Protein AF-A0A2D8QXV6-F1 (afdb_monomer)

Foldseek 3Di:
DLVVQLVVLVVVLVVLVVVVVCCVVVNDVDDDPPVVSVVVNVVSVCSNVCSVVVCPVCVVVVVVVVVVVVVVVVVVVVVVD

Radius of gyration: 20.68 Å; Cα contacts (8 Å, |Δi|>4): 26; chains: 1; bounding box: 48×26×50 Å

pLDDT: mean 87.88, std 6.73, range [66.44, 94.94]

Nearest PDB structures (foldseek):
  6vvz-assembly1_D  TM=4.498E-01  e=7.685E+00  Mycobacterium tuberculosis

Secondary structure (DSSP, 8-state):
-HHHHHHHHHHHHHHHHHHHHHHHTTS-S----HHHHHHHHHHHHHHHHHHHHTHHHHHHHHHHHHHHHHHHHHHHHTTT-

Sequence (81 aa):
MWRYIHLGFGLVLVVYHSRIAYFHYGLIDTVWDASIDKWVSMTLIFMVMWTGFAKWPIYPWYKKRQNRKKREARAALKAVE

Solvent-accessible surface area (backbone atoms only — not comparable to full-atom values): 4580 Å² total; per-residue (Å²): 106,69,73,58,54,32,50,49,47,43,49,54,43,49,57,54,53,47,49,54,52,31,33,78,69,71,76,37,100,68,81,74,57,70,71,56,50,48,54,53,50,53,52,44,51,49,51,32,50,46,53,59,52,61,41,65,84,47,42,63,61,48,52,53,55,53,52,47,56,56,48,54,53,50,51,54,51,67,73,76,109

Structure (mmCIF, N/CA/C/O backbone):
data_AF-A0A2D8QXV6-F1
#
_entry.id   AF-A0A2D8QXV6-F1
#
loop_
_atom_site.group_PDB
_atom_site.id
_atom_site.type_symbol
_atom_site.label_atom_id
_atom_site.label_alt_id
_atom_site.label_comp_id
_atom_site.label_asym_id
_atom_site.label_entity_id
_atom_site.label_seq_id
_atom_site.pdbx_PDB_ins_code
_atom_site.Cartn_x
_atom_site.Cartn_y
_atom_site.Cartn_z
_atom_site.occupancy
_atom_site.B_iso_or_equiv
_atom_site.auth_seq_id
_atom_site.auth_comp_id
_atom_site.auth_asym_id
_atom_site.auth_atom_id
_atom_site.pdbx_PDB_model_num
ATOM 1 N N . MET A 1 1 ? -12.343 -1.251 7.767 1.00 72.81 1 MET A N 1
ATOM 2 C CA . MET A 1 1 ? -11.807 -0.237 6.833 1.00 72.81 1 MET A CA 1
ATOM 3 C C . MET A 1 1 ? -10.295 -0.114 6.940 1.00 72.81 1 MET A C 1
ATOM 5 O O . MET A 1 1 ? -9.675 -0.931 6.285 1.00 72.81 1 MET A O 1
ATOM 9 N N . TRP A 1 2 ? -9.689 0.761 7.761 1.00 75.12 2 TRP A N 1
ATOM 10 C CA . TRP A 1 2 ? -8.243 1.091 7.691 1.00 75.12 2 TRP A CA 1
ATOM 11 C C . TRP A 1 2 ? -7.252 -0.059 7.417 1.00 75.12 2 TRP A C 1
ATOM 13 O O . TRP A 1 2 ? -6.427 0.090 6.525 1.00 75.12 2 TRP A O 1
ATOM 23 N N . ARG A 1 3 ? -7.363 -1.225 8.082 1.00 81.62 3 ARG A N 1
ATOM 24 C CA . ARG A 1 3 ? -6.534 -2.414 7.767 1.00 81.62 3 ARG A CA 1
ATOM 25 C C . ARG A 1 3 ? -6.601 -2.813 6.284 1.00 81.62 3 ARG A C 1
ATOM 27 O O . ARG A 1 3 ? -5.568 -3.058 5.684 1.00 81.62 3 ARG A O 1
ATOM 34 N N . TYR A 1 4 ? -7.799 -2.890 5.710 1.00 85.69 4 TYR A N 1
ATOM 35 C CA . TYR A 1 4 ? -8.013 -3.279 4.313 1.00 85.69 4 TYR A CA 1
ATOM 36 C C . TYR A 1 4 ? -7.617 -2.172 3.331 1.00 85.69 4 TYR A C 1
ATOM 38 O O . TYR A 1 4 ? -7.125 -2.479 2.258 1.00 85.69 4 TYR A O 1
ATOM 46 N N . ILE A 1 5 ? -7.756 -0.900 3.722 1.00 87.00 5 ILE A N 1
ATOM 47 C CA . ILE A 1 5 ? -7.284 0.244 2.923 1.00 87.00 5 ILE A CA 1
ATOM 48 C C . ILE A 1 5 ? -5.751 0.202 2.811 1.00 87.00 5 ILE A C 1
ATOM 50 O O . ILE A 1 5 ? -5.210 0.243 1.712 1.00 87.00 5 ILE A O 1
ATOM 54 N N . HIS A 1 6 ? -5.056 0.034 3.939 1.00 88.69 6 HIS A N 1
ATOM 55 C CA . HIS A 1 6 ? -3.598 -0.091 3.986 1.00 88.69 6 HIS A CA 1
ATOM 56 C C . HIS A 1 6 ? -3.089 -1.336 3.235 1.00 88.69 6 HIS A C 1
ATOM 58 O O . HIS A 1 6 ? -2.136 -1.234 2.472 1.00 88.69 6 HIS A O 1
ATOM 64 N N . LEU A 1 7 ? -3.754 -2.491 3.384 1.00 90.38 7 LEU A N 1
ATOM 65 C CA . LEU A 1 7 ? -3.429 -3.701 2.612 1.00 90.38 7 LEU A CA 1
ATOM 66 C C . LEU A 1 7 ? -3.689 -3.529 1.105 1.00 90.38 7 LEU A C 1
ATOM 68 O O . LEU A 1 7 ? -2.906 -4.031 0.309 1.00 90.38 7 LEU A O 1
ATOM 72 N N . GLY A 1 8 ? -4.741 -2.806 0.709 1.00 93.12 8 GLY A N 1
ATOM 73 C CA . GLY A 1 8 ? -5.044 -2.512 -0.694 1.00 93.12 8 GLY A CA 1
ATOM 74 C C . GLY A 1 8 ? -3.982 -1.625 -1.346 1.00 93.12 8 GLY A C 1
ATOM 75 O O . GLY A 1 8 ? -3.418 -2.002 -2.369 1.00 93.12 8 GLY A O 1
ATOM 76 N N . PHE A 1 9 ? -3.636 -0.494 -0.720 1.00 90.88 9 PHE A N 1
ATOM 77 C CA . PHE A 1 9 ? -2.534 0.351 -1.200 1.00 90.88 9 PHE A CA 1
ATOM 78 C C . PHE A 1 9 ? -1.183 -0.378 -1.161 1.00 90.88 9 PHE A C 1
ATOM 80 O O . PHE A 1 9 ? -0.388 -0.221 -2.082 1.00 90.88 9 PHE A O 1
ATOM 87 N N . GLY A 1 10 ? -0.936 -1.211 -0.143 1.00 91.50 10 GLY A N 1
ATOM 88 C CA . GLY A 1 10 ? 0.262 -2.050 -0.058 1.00 91.50 10 GLY A CA 1
ATOM 89 C C . GLY A 1 10 ? 0.361 -3.061 -1.203 1.00 91.50 10 GLY A C 1
ATOM 90 O O . GLY A 1 10 ? 1.428 -3.206 -1.790 1.00 91.50 10 GLY A O 1
ATOM 91 N N . LEU A 1 11 ? -0.749 -3.707 -1.576 1.00 94.88 11 LEU A N 1
ATOM 92 C CA . LEU A 1 11 ? -0.800 -4.628 -2.714 1.00 94.88 11 LEU A CA 1
ATOM 93 C C . LEU A 1 11 ? -0.532 -3.907 -4.042 1.00 94.88 11 LEU A C 1
ATOM 95 O O . LEU A 1 11 ? 0.278 -4.385 -4.831 1.00 94.88 11 LEU A O 1
ATOM 99 N N . VAL A 1 12 ? -1.154 -2.743 -4.269 1.00 94.25 12 VAL A N 1
ATOM 100 C CA . VAL A 1 12 ? -0.900 -1.913 -5.464 1.00 94.25 12 VAL A CA 1
ATOM 101 C C . VAL A 1 12 ? 0.569 -1.488 -5.535 1.00 94.25 12 VAL A C 1
ATOM 103 O O . VAL A 1 12 ? 1.184 -1.600 -6.592 1.00 94.25 12 VAL A O 1
ATOM 106 N N . LEU A 1 13 ? 1.153 -1.066 -4.408 1.00 93.94 13 LEU A N 1
ATOM 107 C CA . LEU A 1 13 ? 2.569 -0.709 -4.313 1.00 93.94 13 LEU A CA 1
ATOM 108 C C . LEU A 1 13 ? 3.475 -1.892 -4.675 1.00 93.94 13 LEU A C 1
ATOM 110 O O . LEU A 1 13 ? 4.401 -1.705 -5.464 1.00 93.94 13 LEU A O 1
ATOM 114 N N . VAL A 1 14 ? 3.202 -3.090 -4.145 1.00 94.44 14 VAL A N 1
ATOM 115 C CA . VAL A 1 14 ? 3.968 -4.308 -4.458 1.00 94.44 14 VAL A CA 1
ATOM 116 C C . VAL A 1 14 ? 3.866 -4.647 -5.943 1.00 94.44 14 VAL A C 1
ATOM 118 O O . VAL A 1 14 ? 4.900 -4.733 -6.594 1.00 94.44 14 VAL A O 1
ATOM 121 N N . VAL A 1 15 ? 2.656 -4.757 -6.505 1.00 94.88 15 VAL A N 1
ATOM 122 C CA . VAL A 1 15 ? 2.443 -5.075 -7.934 1.00 94.88 15 VAL A CA 1
ATOM 123 C C . VAL A 1 15 ? 3.172 -4.083 -8.846 1.00 94.88 15 VAL A C 1
ATOM 125 O O . VAL A 1 15 ? 3.794 -4.478 -9.832 1.00 94.88 15 VAL A O 1
ATOM 128 N N . TYR A 1 16 ? 3.145 -2.799 -8.495 1.00 94.38 16 TYR A N 1
ATOM 129 C CA . TYR A 1 16 ? 3.806 -1.750 -9.260 1.00 94.38 16 TYR A CA 1
ATOM 130 C C . TYR A 1 16 ? 5.343 -1.846 -9.216 1.00 94.38 16 TYR A C 1
ATOM 132 O O . TYR A 1 16 ? 5.985 -1.826 -10.266 1.00 94.38 16 TYR A O 1
ATOM 140 N N . HIS A 1 17 ? 5.943 -2.053 -8.038 1.00 93.50 17 HIS A N 1
ATOM 141 C CA . HIS A 1 17 ? 7.394 -2.265 -7.934 1.00 93.50 17 HIS A CA 1
ATOM 142 C C . HIS A 1 17 ? 7.825 -3.611 -8.545 1.00 93.50 17 HIS A C 1
ATOM 144 O O . HIS A 1 17 ? 8.910 -3.699 -9.118 1.00 93.50 17 HIS A O 1
ATOM 150 N N . SER A 1 18 ? 6.967 -4.640 -8.509 1.00 93.38 18 SER A N 1
ATOM 151 C CA . SER A 1 18 ? 7.186 -5.896 -9.234 1.00 93.38 18 SER A CA 1
ATOM 152 C C . SER A 1 18 ? 7.245 -5.684 -10.747 1.00 93.38 18 SER A C 1
ATOM 154 O O . SER A 1 18 ? 8.126 -6.265 -11.368 1.00 93.38 18 SER A O 1
ATOM 156 N N . ARG A 1 19 ? 6.411 -4.817 -11.350 1.00 92.31 19 ARG A N 1
ATOM 157 C CA . ARG A 1 19 ? 6.538 -4.465 -12.783 1.00 92.31 19 ARG A CA 1
ATOM 158 C C . ARG A 1 19 ? 7.911 -3.863 -13.099 1.00 92.31 19 ARG A C 1
ATOM 160 O O . ARG A 1 19 ? 8.539 -4.282 -14.065 1.00 92.31 19 ARG A O 1
ATOM 167 N N . ILE A 1 20 ? 8.376 -2.909 -12.288 1.00 91.62 20 ILE A N 1
ATOM 168 C CA . ILE A 1 20 ? 9.682 -2.254 -12.484 1.00 91.62 20 ILE A CA 1
ATOM 169 C C . ILE A 1 20 ? 10.820 -3.282 -12.354 1.00 91.62 20 ILE A C 1
ATOM 171 O O . ILE A 1 20 ? 11.706 -3.341 -13.204 1.00 91.62 20 ILE A O 1
ATOM 175 N N . ALA A 1 21 ? 10.763 -4.163 -11.349 1.00 92.88 21 ALA A N 1
ATOM 176 C CA . ALA A 1 21 ? 11.720 -5.259 -11.206 1.00 92.88 21 ALA A CA 1
ATOM 177 C C . ALA A 1 21 ? 11.675 -6.238 -12.395 1.00 92.88 21 ALA A C 1
ATOM 179 O O . ALA A 1 21 ? 12.719 -6.619 -12.913 1.00 92.88 21 ALA A O 1
ATOM 180 N N . TYR A 1 22 ? 10.486 -6.619 -12.868 1.00 94.25 22 TYR A N 1
ATOM 181 C CA . TYR A 1 22 ? 10.308 -7.516 -14.014 1.00 94.25 22 TYR A CA 1
ATOM 182 C C . TYR A 1 22 ? 10.855 -6.929 -15.321 1.00 94.25 22 TYR A C 1
ATOM 184 O O . TYR A 1 22 ? 11.413 -7.682 -16.114 1.00 94.25 22 TYR A O 1
ATOM 192 N N . PHE A 1 23 ? 10.795 -5.609 -15.517 1.00 92.81 23 PHE A N 1
ATOM 193 C CA . PHE A 1 23 ? 11.501 -4.941 -16.615 1.00 92.81 23 PHE A CA 1
ATOM 194 C C . PHE A 1 23 ? 13.025 -5.083 -16.488 1.00 92.81 23 PHE A C 1
ATOM 196 O O . PHE A 1 23 ? 13.683 -5.514 -17.432 1.00 92.81 23 PHE A O 1
ATOM 203 N N . HIS A 1 24 ? 13.594 -4.842 -15.302 1.00 88.94 24 HIS A N 1
ATOM 204 C CA . HIS A 1 24 ? 15.029 -5.059 -15.062 1.00 88.94 24 HIS A CA 1
ATOM 205 C C . HIS A 1 24 ? 15.471 -6.533 -15.174 1.00 88.94 24 HIS A C 1
ATOM 207 O O . HIS A 1 24 ? 16.643 -6.789 -15.437 1.00 88.94 24 HIS A O 1
ATOM 213 N N . TYR A 1 25 ? 14.553 -7.494 -15.018 1.00 93.12 25 TYR A N 1
ATOM 214 C CA . TYR A 1 25 ? 14.790 -8.923 -15.263 1.00 93.12 25 TYR A CA 1
ATOM 215 C C . TYR A 1 25 ? 14.482 -9.381 -16.704 1.00 93.12 25 TYR A C 1
ATOM 217 O O . TYR A 1 25 ? 14.607 -10.571 -16.986 1.00 93.12 25 TYR A O 1
ATOM 225 N N . GLY A 1 26 ? 14.076 -8.487 -17.614 1.00 91.75 26 GLY A N 1
ATOM 226 C CA . GLY A 1 26 ? 13.748 -8.843 -19.004 1.00 91.75 26 GLY A CA 1
ATOM 227 C C . GLY A 1 26 ? 12.468 -9.676 -19.169 1.00 91.75 26 GLY A C 1
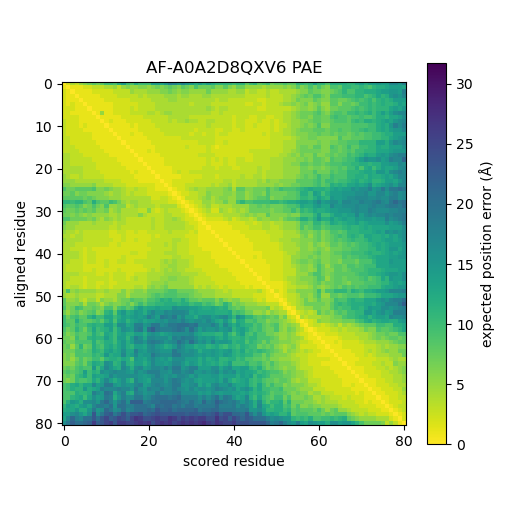ATOM 228 O O 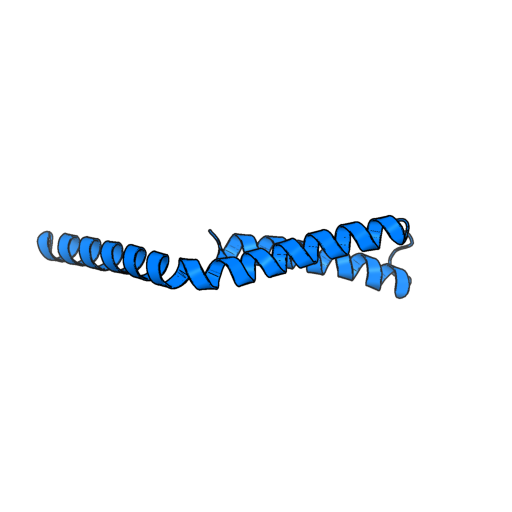. GLY A 1 26 ? 12.321 -10.388 -20.155 1.00 91.75 26 GLY A O 1
ATOM 229 N N . LEU A 1 27 ? 11.552 -9.615 -18.197 1.00 91.75 27 LEU A N 1
ATOM 230 C CA . LEU A 1 27 ? 10.256 -10.312 -18.212 1.00 91.75 27 LEU A CA 1
ATOM 231 C C . LEU A 1 27 ? 9.111 -9.446 -18.774 1.00 91.75 27 LEU A C 1
ATOM 233 O O . LEU A 1 27 ? 8.021 -9.959 -19.020 1.00 91.75 27 LEU A O 1
ATOM 237 N N . ILE A 1 28 ? 9.327 -8.132 -18.910 1.00 90.62 28 ILE A N 1
ATOM 238 C CA . ILE A 1 28 ? 8.378 -7.143 -19.446 1.00 90.62 28 ILE A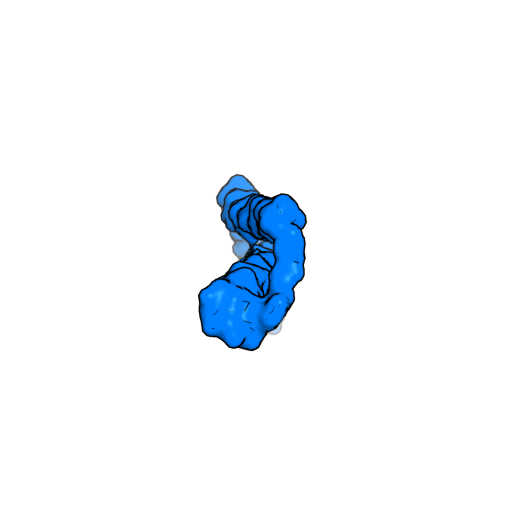 CA 1
ATOM 239 C C . ILE A 1 28 ? 9.186 -6.080 -20.201 1.00 90.62 28 ILE A C 1
ATOM 241 O O . ILE A 1 28 ? 10.104 -5.509 -19.626 1.00 90.62 28 ILE A O 1
ATOM 245 N N . ASP A 1 29 ? 8.815 -5.742 -21.437 1.00 89.81 29 ASP A N 1
ATOM 246 C CA . ASP A 1 29 ? 9.600 -4.830 -22.295 1.00 89.81 29 ASP A CA 1
ATOM 247 C C . ASP A 1 29 ? 9.349 -3.327 -22.047 1.00 89.81 29 ASP A C 1
ATOM 249 O O . ASP A 1 29 ? 9.939 -2.474 -22.708 1.00 89.81 29 ASP A O 1
ATOM 253 N N . THR A 1 30 ? 8.448 -2.967 -21.122 1.00 89.69 30 THR A N 1
ATOM 254 C CA . THR A 1 30 ? 8.033 -1.571 -20.887 1.00 89.69 30 THR A CA 1
ATOM 255 C C . THR A 1 30 ? 7.937 -1.181 -19.409 1.00 89.69 30 THR A C 1
ATOM 257 O O . THR A 1 30 ? 7.323 -1.875 -18.594 1.00 89.69 30 THR A O 1
ATOM 260 N N . VAL A 1 31 ? 8.437 0.018 -19.104 1.00 91.50 31 VAL A N 1
ATOM 261 C CA . VAL A 1 31 ? 8.199 0.815 -17.880 1.00 91.50 31 VAL A CA 1
ATOM 262 C C . VAL A 1 31 ? 7.623 2.187 -18.268 1.00 91.50 31 VAL A C 1
ATOM 264 O O . VAL A 1 31 ? 7.140 2.336 -19.394 1.00 91.50 31 VAL A O 1
ATOM 267 N N . TRP A 1 32 ? 7.553 3.160 -17.358 1.00 90.62 32 TRP A N 1
ATOM 268 C CA . TRP A 1 32 ? 7.374 4.567 -17.739 1.00 90.62 32 TRP A CA 1
ATOM 269 C C . TRP A 1 32 ? 8.737 5.279 -17.748 1.00 90.62 32 TRP A C 1
ATOM 271 O O . TRP A 1 32 ? 9.776 4.653 -17.550 1.00 90.62 32 TRP A O 1
ATOM 281 N N . ASP A 1 33 ? 8.756 6.588 -18.017 1.00 93.50 33 ASP A N 1
ATOM 282 C CA . ASP A 1 33 ? 9.968 7.374 -17.777 1.00 93.50 33 ASP A CA 1
ATOM 283 C C . ASP A 1 33 ? 10.333 7.354 -16.282 1.00 93.50 33 ASP A C 1
ATOM 285 O O . ASP A 1 33 ? 9.455 7.408 -15.414 1.00 93.50 33 ASP A O 1
ATOM 289 N N . ALA A 1 34 ? 11.632 7.348 -15.977 1.00 90.19 34 ALA A N 1
ATOM 290 C CA . ALA A 1 34 ? 12.146 7.275 -14.612 1.00 90.19 34 ALA A CA 1
ATOM 291 C C . ALA A 1 34 ? 11.651 8.427 -13.712 1.00 90.19 34 ALA A C 1
ATOM 293 O O . ALA A 1 34 ? 11.514 8.246 -12.500 1.00 90.19 34 ALA A O 1
ATOM 294 N N . SER A 1 35 ? 11.334 9.598 -14.277 1.00 93.38 35 SER A N 1
ATOM 295 C CA . SER A 1 35 ? 10.750 10.729 -13.542 1.00 93.38 35 SER A CA 1
ATOM 296 C C . SER A 1 35 ? 9.314 10.435 -13.100 1.00 93.38 35 SER A C 1
ATOM 298 O O . SER A 1 35 ? 8.936 10.751 -11.968 1.00 93.38 35 SER A O 1
ATOM 300 N N . ILE A 1 36 ? 8.531 9.796 -13.976 1.00 93.56 36 ILE A N 1
ATOM 301 C CA . ILE A 1 36 ? 7.153 9.372 -13.702 1.00 93.56 36 ILE A CA 1
ATOM 302 C C . ILE A 1 36 ? 7.177 8.231 -12.687 1.00 93.56 36 ILE A C 1
ATOM 304 O O . ILE A 1 36 ? 6.517 8.332 -11.650 1.00 93.56 36 ILE A O 1
ATOM 308 N N . ASP A 1 37 ? 7.986 7.193 -12.926 1.00 92.75 37 ASP A N 1
ATOM 309 C CA . ASP A 1 37 ? 8.041 6.037 -12.030 1.00 92.75 37 ASP A CA 1
ATOM 310 C C . ASP A 1 37 ? 8.537 6.424 -10.623 1.00 92.75 37 ASP A C 1
ATOM 312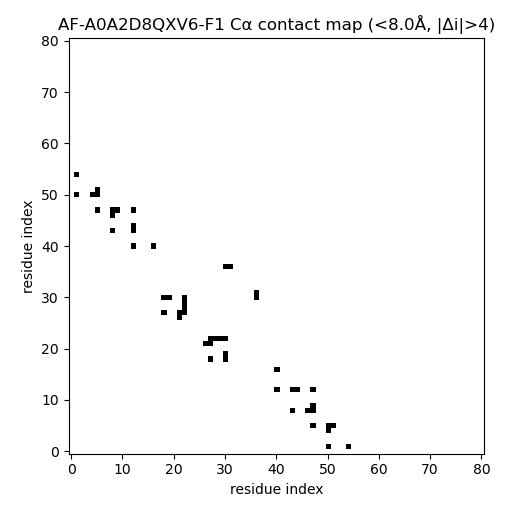 O O . ASP A 1 37 ? 8.002 5.946 -9.619 1.00 92.75 37 ASP A O 1
ATOM 316 N N . LYS A 1 38 ? 9.459 7.392 -10.512 1.00 92.50 38 LYS A N 1
ATOM 317 C CA . LYS A 1 38 ? 9.860 8.005 -9.232 1.00 92.50 38 LYS A CA 1
ATOM 318 C C . LYS A 1 38 ? 8.706 8.739 -8.538 1.00 92.50 38 LYS A C 1
ATOM 320 O O . LYS A 1 38 ? 8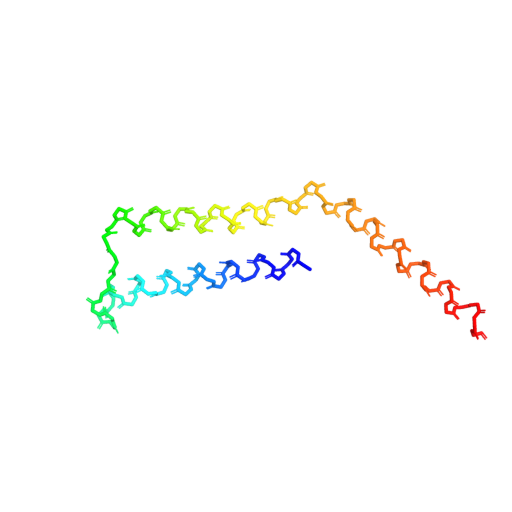.512 8.557 -7.334 1.00 92.50 38 LYS A O 1
ATOM 325 N N . TRP A 1 39 ? 7.947 9.569 -9.259 1.00 94.94 39 TRP A N 1
ATOM 326 C CA . TRP A 1 39 ? 6.840 10.350 -8.688 1.00 94.94 39 TRP A CA 1
ATOM 327 C C . TRP A 1 39 ? 5.693 9.453 -8.197 1.00 94.94 39 TRP A C 1
ATOM 329 O O . TRP A 1 39 ? 5.181 9.633 -7.086 1.00 94.94 39 TRP A O 1
ATOM 339 N N . VAL A 1 40 ? 5.335 8.438 -8.986 1.00 93.31 40 VAL A N 1
ATOM 340 C CA . VAL A 1 40 ? 4.298 7.455 -8.645 1.00 93.31 40 VAL A CA 1
ATOM 341 C C . VAL A 1 40 ? 4.746 6.568 -7.480 1.00 93.31 40 VAL A C 1
ATOM 343 O O . VAL A 1 40 ? 3.991 6.422 -6.516 1.00 93.31 40 VAL A O 1
ATOM 346 N N . SER A 1 41 ? 5.987 6.061 -7.494 1.00 93.00 41 SER A N 1
ATOM 347 C CA . SER A 1 41 ? 6.555 5.295 -6.371 1.00 93.00 41 SER A CA 1
ATOM 348 C C . SER A 1 41 ? 6.512 6.094 -5.069 1.00 93.00 41 SER A C 1
ATOM 350 O O . SER A 1 41 ? 5.993 5.608 -4.064 1.00 93.00 41 SER A O 1
ATOM 352 N N . MET A 1 42 ? 6.978 7.349 -5.090 1.00 94.38 42 MET A N 1
ATOM 353 C CA . MET A 1 42 ? 6.962 8.237 -3.923 1.00 94.38 42 MET A CA 1
ATOM 354 C C . MET A 1 42 ? 5.537 8.463 -3.395 1.00 94.38 42 MET A C 1
ATOM 356 O O . MET A 1 42 ? 5.311 8.384 -2.187 1.00 94.38 42 MET A O 1
ATOM 360 N N . THR A 1 43 ? 4.567 8.678 -4.287 1.00 93.31 43 THR A N 1
ATOM 361 C CA . THR A 1 43 ? 3.154 8.889 -3.930 1.00 93.31 43 THR A CA 1
ATOM 362 C C . THR A 1 43 ? 2.529 7.637 -3.303 1.00 93.31 43 THR A C 1
ATOM 364 O O . THR A 1 43 ? 1.867 7.727 -2.265 1.00 93.31 43 THR A O 1
ATOM 367 N N . LEU A 1 44 ? 2.776 6.453 -3.875 1.00 92.31 44 LEU A N 1
ATOM 368 C CA . LEU A 1 44 ? 2.296 5.175 -3.337 1.00 92.31 44 LEU A CA 1
ATOM 369 C C . LEU A 1 44 ? 2.938 4.850 -1.981 1.00 92.31 44 LEU A C 1
ATOM 371 O O . LEU A 1 44 ? 2.224 4.489 -1.043 1.00 92.31 44 LEU A O 1
ATOM 375 N N . ILE A 1 45 ? 4.258 5.031 -1.846 1.00 91.94 45 ILE A N 1
ATOM 376 C CA . ILE A 1 45 ? 4.982 4.854 -0.577 1.00 91.94 45 ILE A CA 1
ATOM 377 C C . ILE A 1 45 ? 4.409 5.793 0.487 1.00 91.94 45 ILE A C 1
ATOM 379 O O . ILE A 1 45 ? 4.103 5.341 1.591 1.00 91.94 45 ILE A O 1
ATOM 383 N N . PHE A 1 46 ? 4.189 7.070 0.158 1.00 91.56 46 PHE A N 1
ATOM 384 C CA . PHE A 1 46 ? 3.628 8.040 1.097 1.00 91.56 46 PHE A CA 1
ATOM 385 C C . PHE A 1 46 ? 2.202 7.668 1.532 1.00 91.56 46 PHE A C 1
ATOM 387 O O . PHE A 1 46 ? 1.900 7.729 2.722 1.00 91.56 46 PHE A O 1
ATOM 394 N N . MET A 1 47 ? 1.346 7.190 0.621 1.00 89.31 47 MET A N 1
ATOM 395 C CA . MET A 1 47 ? 0.005 6.684 0.958 1.00 89.31 47 MET A CA 1
ATOM 396 C C . MET A 1 47 ? 0.051 5.450 1.876 1.00 89.31 47 MET A C 1
ATOM 398 O O . MET A 1 47 ? -0.651 5.398 2.893 1.00 89.31 47 MET A O 1
ATOM 402 N N . VAL A 1 48 ? 0.888 4.454 1.573 1.00 89.94 48 VAL A N 1
ATOM 403 C CA . VAL A 1 48 ? 1.031 3.248 2.412 1.00 89.94 48 VAL A CA 1
ATOM 404 C C . VAL A 1 48 ? 1.589 3.612 3.791 1.00 89.94 48 VAL A C 1
ATOM 406 O O . VAL A 1 48 ? 1.028 3.202 4.810 1.00 89.94 48 VAL A O 1
ATOM 409 N N . MET A 1 49 ? 2.621 4.455 3.840 1.00 89.44 49 MET A N 1
ATOM 410 C CA . MET A 1 49 ? 3.210 4.963 5.078 1.00 89.44 49 MET A CA 1
ATOM 411 C C . MET A 1 49 ? 2.188 5.759 5.903 1.00 89.44 49 MET A C 1
ATOM 413 O O . MET A 1 49 ? 1.992 5.464 7.082 1.00 89.44 49 MET A O 1
ATOM 417 N N . TRP A 1 50 ? 1.473 6.709 5.296 1.00 86.12 50 TRP A N 1
ATOM 418 C CA . TRP A 1 50 ? 0.485 7.543 5.985 1.00 86.12 50 TRP A CA 1
ATOM 419 C C . TRP A 1 50 ? -0.707 6.731 6.501 1.00 86.12 50 TRP A C 1
ATOM 421 O O . TRP A 1 50 ? -1.117 6.909 7.646 1.00 86.12 50 TRP A O 1
ATOM 431 N N . THR A 1 51 ? -1.226 5.771 5.728 1.00 83.44 51 THR A N 1
ATOM 432 C CA . THR A 1 51 ? -2.275 4.856 6.223 1.00 83.44 51 THR A CA 1
ATOM 433 C C . THR A 1 51 ? -1.782 3.937 7.351 1.00 83.44 51 THR A C 1
ATOM 435 O O . THR A 1 51 ? -2.576 3.545 8.213 1.00 83.44 51 THR A O 1
ATOM 438 N N . GLY A 1 52 ? -0.476 3.650 7.405 1.00 79.69 52 GLY A N 1
ATOM 439 C CA . GLY A 1 52 ? 0.190 2.977 8.522 1.00 79.69 52 GLY A CA 1
ATOM 440 C C . GLY A 1 52 ? 0.349 3.856 9.773 1.00 79.69 52 GLY A C 1
ATOM 441 O O . GLY A 1 52 ? 0.074 3.387 10.880 1.00 79.69 52 GLY A O 1
ATOM 442 N N . PHE A 1 53 ? 0.731 5.128 9.615 1.00 80.25 53 PHE A N 1
ATOM 443 C CA . PHE A 1 53 ? 0.942 6.078 10.719 1.00 80.25 53 PHE A CA 1
ATOM 444 C C . PHE A 1 53 ? -0.353 6.687 11.268 1.00 80.25 53 PHE A C 1
ATOM 446 O O . PHE A 1 53 ? -0.501 6.766 12.485 1.00 80.25 53 PHE A O 1
ATOM 453 N N . ALA A 1 54 ? -1.334 7.036 10.429 1.00 74.00 54 ALA A N 1
ATOM 454 C CA . ALA A 1 54 ? -2.622 7.608 10.854 1.00 74.00 54 ALA A CA 1
ATOM 455 C C . ALA A 1 54 ? -3.404 6.687 11.814 1.00 74.00 54 ALA A C 1
ATOM 457 O O . ALA A 1 54 ? -4.215 7.143 12.624 1.00 74.00 54 ALA A O 1
ATOM 458 N N . LYS A 1 55 ? -3.102 5.382 11.789 1.00 67.88 55 LYS A N 1
ATOM 459 C CA . LYS A 1 55 ? -3.495 4.413 12.817 1.00 67.88 55 LYS A CA 1
ATOM 460 C C . LYS A 1 55 ? -3.070 4.862 14.220 1.00 67.88 55 LYS A C 1
ATOM 462 O O . LYS A 1 55 ? -3.915 4.844 15.103 1.00 67.88 55 LYS A O 1
ATOM 467 N N . TRP A 1 56 ? -1.808 5.229 14.454 1.00 70.62 56 TRP A N 1
ATOM 468 C CA . TRP A 1 56 ? -1.246 5.429 15.801 1.00 70.62 56 TRP A CA 1
ATOM 469 C C . TRP A 1 56 ? -2.056 6.390 16.695 1.00 70.62 56 TRP A C 1
ATOM 471 O O . TRP A 1 56 ? -2.523 5.932 17.740 1.00 70.62 56 TRP A O 1
ATOM 481 N N . PRO A 1 57 ? -2.315 7.658 16.311 1.00 76.25 57 PRO A N 1
ATOM 482 C CA . PRO A 1 57 ? -3.065 8.586 17.163 1.00 76.25 57 PRO A CA 1
ATOM 483 C C . PRO A 1 57 ? -4.563 8.245 17.263 1.00 76.25 57 PRO A C 1
ATOM 485 O O . PRO A 1 57 ? -5.196 8.497 18.287 1.00 76.25 57 PRO A O 1
ATOM 488 N N . ILE A 1 58 ? -5.155 7.638 16.227 1.00 75.69 58 ILE A N 1
ATOM 489 C CA . ILE A 1 58 ? -6.606 7.375 16.161 1.00 75.69 58 ILE A CA 1
ATOM 490 C C . ILE A 1 58 ? -6.984 6.033 16.823 1.00 75.69 58 ILE A C 1
ATOM 492 O O . ILE A 1 58 ? -8.096 5.874 17.341 1.00 75.69 58 ILE A O 1
ATOM 496 N N . TYR A 1 59 ? -6.073 5.056 16.842 1.00 75.19 59 TYR A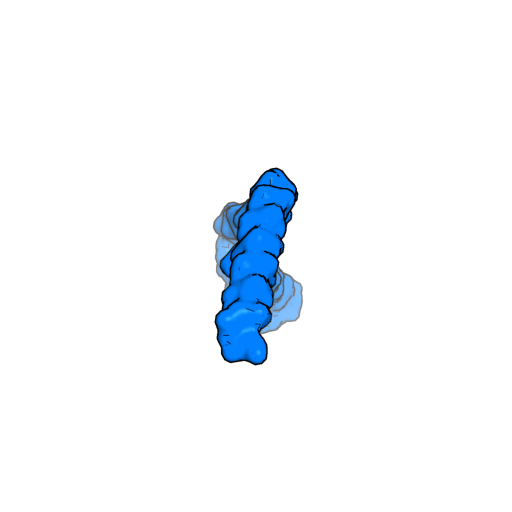 N 1
ATOM 497 C CA . TYR A 1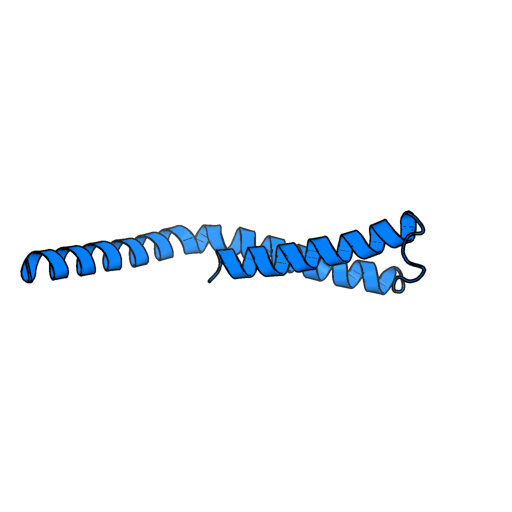 59 ? -6.325 3.681 17.284 1.00 75.19 59 TYR A CA 1
ATOM 498 C C . TYR A 1 59 ? -6.782 3.547 18.748 1.00 75.19 59 TYR A C 1
ATOM 500 O O . TYR A 1 59 ? -7.712 2.767 18.969 1.00 75.19 59 TYR A O 1
ATOM 508 N N . PRO A 1 60 ? -6.261 4.298 19.743 1.00 82.31 60 PRO A N 1
ATOM 509 C CA . PRO A 1 60 ? -6.770 4.239 21.116 1.00 82.31 60 PRO A CA 1
ATOM 510 C C . PRO A 1 60 ? -8.253 4.629 21.208 1.00 82.31 60 PRO A C 1
ATOM 512 O O . PRO A 1 60 ? -9.061 3.896 21.786 1.00 82.31 60 PRO A O 1
ATOM 515 N N . TRP A 1 61 ? -8.640 5.737 20.564 1.00 81.06 61 TRP A N 1
ATOM 516 C CA . TRP A 1 61 ? -10.028 6.212 20.527 1.00 81.06 61 TRP A CA 1
ATOM 517 C C . TRP A 1 61 ? -10.938 5.253 19.746 1.00 81.06 61 TRP A C 1
ATOM 519 O O . TRP A 1 61 ? -12.040 4.931 20.198 1.00 81.06 61 TRP A O 1
ATOM 529 N N . TYR A 1 62 ? -10.469 4.743 18.603 1.00 81.31 62 TYR A N 1
ATOM 530 C CA . TYR A 1 62 ? -11.193 3.759 17.795 1.00 81.31 62 TYR A CA 1
ATOM 531 C C . TYR A 1 62 ? -11.426 2.446 18.561 1.00 81.31 62 TYR A C 1
ATOM 533 O O . TYR A 1 62 ? -12.558 1.967 18.635 1.00 81.31 62 TYR A O 1
ATOM 541 N N . LYS A 1 63 ? -10.387 1.897 19.206 1.00 82.38 63 LYS A N 1
ATOM 542 C CA . LYS A 1 63 ? -10.462 0.662 20.005 1.00 82.38 63 LYS A CA 1
ATOM 543 C C . LYS A 1 63 ? -11.378 0.834 21.222 1.00 82.38 63 LYS A C 1
ATOM 545 O O . LYS A 1 63 ? -12.177 -0.060 21.499 1.00 82.38 63 LYS A O 1
ATOM 550 N N . LYS A 1 64 ? -11.342 1.992 21.902 1.00 85.81 64 LYS A N 1
ATOM 551 C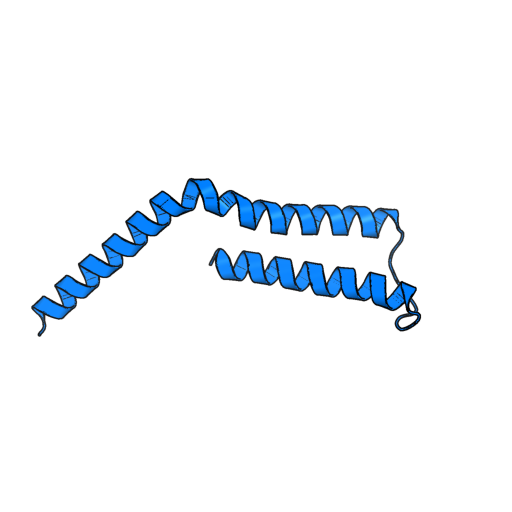 CA . LYS A 1 64 ? -12.274 2.328 22.999 1.00 85.81 64 LYS A CA 1
ATOM 552 C C . LYS A 1 64 ? -13.729 2.346 22.509 1.00 85.81 64 LYS A C 1
ATOM 554 O O . LYS A 1 64 ? -14.575 1.691 23.118 1.00 85.81 64 LYS A O 1
ATOM 559 N N . ARG A 1 65 ? -14.011 3.007 21.376 1.00 86.25 65 ARG A N 1
ATOM 560 C CA . ARG A 1 65 ? -15.354 3.045 20.760 1.00 86.25 65 ARG A CA 1
ATOM 561 C C . ARG A 1 65 ? -15.835 1.658 20.297 1.00 86.25 65 ARG A C 1
ATOM 563 O O . ARG A 1 65 ? -16.974 1.294 20.582 1.00 86.25 65 ARG A O 1
ATOM 570 N N . GLN A 1 66 ? -14.979 0.850 19.665 1.00 86.88 66 GLN A N 1
ATOM 571 C CA . GLN A 1 66 ? -15.337 -0.504 19.212 1.00 86.88 66 GLN A CA 1
ATOM 572 C C . GLN A 1 66 ? -15.591 -1.471 20.383 1.00 86.88 66 GLN A C 1
ATOM 574 O O . GLN A 1 66 ? -16.538 -2.258 20.338 1.00 86.88 66 GLN A O 1
ATOM 579 N N . ASN A 1 67 ? -14.788 -1.400 21.449 1.00 89.38 67 ASN A N 1
ATOM 580 C CA . ASN A 1 67 ? -14.985 -2.231 22.638 1.00 89.38 67 ASN A CA 1
ATOM 581 C C . ASN A 1 67 ? -16.266 -1.868 23.402 1.00 89.38 67 ASN A C 1
ATOM 583 O O . ASN A 1 67 ? -16.888 -2.767 23.964 1.00 89.38 67 ASN A O 1
ATOM 587 N N . ARG A 1 68 ? -16.693 -0.595 23.392 1.00 89.62 68 ARG A N 1
ATOM 588 C CA . ARG A 1 68 ? -17.977 -0.188 23.986 1.00 89.62 68 ARG A CA 1
ATOM 589 C C . ARG A 1 68 ? -19.152 -0.851 23.260 1.00 89.62 68 ARG A C 1
ATOM 591 O O . ARG A 1 68 ? -19.892 -1.586 23.904 1.00 89.62 68 ARG A O 1
ATOM 598 N N . LYS A 1 69 ? -19.201 -0.762 21.921 1.00 89.38 69 LYS A N 1
ATOM 599 C CA . LYS A 1 69 ? -20.205 -1.466 21.093 1.00 89.38 69 LYS A CA 1
ATOM 600 C C . LYS A 1 69 ? -20.234 -2.980 21.321 1.00 89.38 69 LYS A C 1
ATOM 602 O O . LYS A 1 69 ? -21.304 -3.575 21.370 1.00 89.38 69 LYS A O 1
ATOM 607 N N . LYS A 1 70 ? -19.073 -3.618 21.516 1.00 90.19 70 LYS A N 1
ATOM 608 C CA . LYS A 1 70 ? -18.997 -5.053 21.855 1.00 90.19 70 LYS A CA 1
ATOM 609 C C . LYS A 1 70 ? -19.508 -5.392 23.263 1.00 90.19 70 LYS A C 1
ATOM 611 O O . LYS A 1 70 ? -19.951 -6.518 23.466 1.00 90.19 70 LYS A O 1
ATOM 616 N N . ARG A 1 71 ? -19.432 -4.470 24.230 1.00 91.06 71 ARG A N 1
ATOM 617 C CA . ARG A 1 71 ? -20.034 -4.641 25.567 1.00 91.06 71 ARG A CA 1
ATOM 618 C C . ARG A 1 71 ? -21.545 -4.422 25.516 1.00 91.06 71 ARG A C 1
ATOM 620 O O . ARG A 1 71 ? -22.272 -5.271 26.009 1.00 91.06 71 ARG A O 1
ATOM 627 N N . GLU A 1 72 ? -21.986 -3.353 24.855 1.00 91.75 72 GLU A N 1
ATOM 628 C CA . GLU A 1 72 ? -23.401 -3.027 24.614 1.00 91.75 72 GLU A CA 1
ATOM 629 C C . GLU A 1 72 ? -24.130 -4.214 23.949 1.00 91.75 72 GLU A C 1
ATOM 631 O O . GLU A 1 72 ? -25.111 -4.714 24.489 1.00 91.75 72 GLU A O 1
ATOM 636 N N . ALA A 1 73 ? -23.583 -4.766 22.857 1.00 90.38 73 ALA A N 1
ATOM 637 C CA . ALA A 1 73 ? -24.166 -5.927 22.173 1.00 90.38 73 ALA A CA 1
ATOM 638 C C . ALA A 1 73 ? -24.176 -7.218 23.021 1.00 90.38 73 ALA A C 1
ATOM 640 O O . ALA A 1 73 ? -25.114 -8.003 22.930 1.00 90.38 73 ALA A O 1
ATOM 641 N N . ARG A 1 74 ? -23.157 -7.446 23.865 1.00 89.62 74 ARG A N 1
ATOM 642 C CA . ARG A 1 74 ? -23.129 -8.601 24.785 1.00 89.62 74 ARG A CA 1
ATOM 643 C C . ARG A 1 74 ? -24.140 -8.470 25.923 1.00 89.62 74 ARG A C 1
ATOM 645 O O . ARG A 1 74 ? -24.692 -9.482 26.333 1.00 89.62 74 ARG A O 1
ATOM 652 N N . ALA A 1 75 ? -24.369 -7.255 26.420 1.00 89.75 75 ALA A N 1
ATOM 653 C CA . ALA A 1 75 ? -25.393 -6.987 27.425 1.00 89.75 75 ALA A CA 1
ATOM 654 C C . ALA A 1 75 ? -26.806 -7.152 26.845 1.00 89.75 75 ALA A C 1
ATOM 656 O O . ALA A 1 75 ? -27.652 -7.737 27.503 1.00 89.75 75 ALA A O 1
ATOM 657 N N . ALA A 1 76 ? -27.031 -6.713 25.599 1.00 88.31 76 ALA A N 1
ATOM 658 C CA . ALA A 1 76 ? -28.301 -6.915 24.902 1.00 88.31 76 ALA A CA 1
ATOM 659 C C . ALA A 1 76 ? -28.616 -8.404 24.667 1.00 88.31 76 ALA A C 1
ATOM 661 O O . ALA A 1 76 ? -29.730 -8.829 24.937 1.00 88.31 76 ALA A O 1
ATOM 662 N N . LEU A 1 77 ? -27.635 -9.209 24.232 1.00 89.56 77 LEU A N 1
ATOM 663 C CA . LEU A 1 77 ? -27.809 -10.666 24.105 1.00 89.56 77 LEU A CA 1
ATOM 664 C C . LEU A 1 77 ? -28.176 -11.312 25.455 1.00 89.56 77 LEU A C 1
ATOM 666 O O . LEU A 1 77 ? -29.150 -12.049 25.529 1.00 89.56 77 LEU A O 1
ATOM 670 N N . LYS A 1 78 ? -27.473 -10.941 26.534 1.00 84.31 78 LYS A N 1
ATOM 671 C CA . LYS A 1 78 ? -27.747 -11.381 27.918 1.00 84.31 78 LYS A CA 1
ATOM 672 C C . LYS A 1 78 ? -29.026 -10.819 28.567 1.00 84.31 78 LYS A C 1
ATOM 674 O O . LYS A 1 78 ? -29.217 -11.005 29.765 1.00 84.31 78 LYS A O 1
ATOM 679 N N . ALA A 1 79 ? -29.844 -10.084 27.819 1.00 81.62 79 ALA A N 1
ATOM 680 C CA . ALA A 1 79 ? -31.159 -9.604 28.248 1.00 81.62 79 ALA A CA 1
ATOM 681 C C . ALA A 1 79 ? -32.300 -10.181 27.383 1.00 81.62 79 ALA A C 1
ATOM 683 O O . ALA A 1 79 ? -33.443 -9.745 27.498 1.00 81.62 79 ALA A O 1
ATOM 684 N N . VAL A 1 80 ? -31.965 -11.118 26.488 1.00 80.44 80 VAL A N 1
ATOM 685 C CA . VAL A 1 80 ? -32.876 -11.872 25.608 1.00 80.44 80 VAL A CA 1
ATOM 686 C C . VAL A 1 80 ? -32.709 -13.390 25.821 1.00 80.44 80 VAL A C 1
ATOM 688 O O . VAL A 1 80 ? -33.636 -14.144 25.543 1.00 80.44 80 VAL A O 1
ATOM 691 N N . GL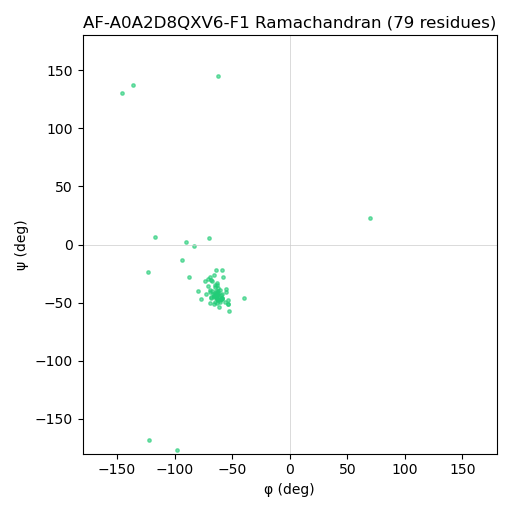U A 1 81 ? -31.539 -13.809 26.321 1.00 66.44 81 GLU A N 1
ATOM 692 C CA . GLU A 1 81 ? -31.238 -15.101 26.967 1.00 66.44 81 GLU A CA 1
ATOM 693 C C . GLU A 1 81 ? -31.714 -15.127 28.432 1.00 66.44 81 GLU A C 1
ATOM 695 O O . GLU A 1 81 ? -32.351 -16.134 28.810 1.00 66.44 81 GLU A O 1
#

Mean predicted aligned error: 7.55 Å